Protein AF-A0A848YYB7-F1 (afdb_monomer_lite)

Sequence (56 aa):
MNIDEFWQTIDSVNSESDGDMDRKCELLKHRLNGLNEQALLDFINHFDSVDVGAYT

Foldseek 3Di:
DDLVVLVVLLVVLVVVCVPPPVSSVVSSVVVLVPDDPVVNVVNVVSVVVVVVVVVD

Structure (mmCIF, N/CA/C/O backbone):
data_AF-A0A848YYB7-F1
#
_entry.id   AF-A0A848YYB7-F1
#
loop_
_atom_site.group_PDB
_atom_site.id
_atom_site.type_symbol
_atom_site.label_atom_id
_atom_site.label_alt_id
_atom_site.label_comp_id
_atom_site.label_asym_id
_atom_site.label_entity_id
_atom_site.label_seq_id
_atom_site.pdbx_PDB_ins_code
_atom_site.Cartn_x
_atom_site.Cartn_y
_atom_site.Cartn_z
_atom_site.occupancy
_atom_site.B_iso_or_equiv
_atom_site.auth_seq_id
_atom_site.auth_comp_id
_atom_site.auth_asym_id
_atom_site.auth_atom_id
_atom_site.pdbx_PDB_model_num
ATOM 1 N N . MET A 1 1 ? -10.167 -0.183 5.721 1.00 88.06 1 MET A N 1
ATOM 2 C CA . MET A 1 1 ? -9.537 -1.124 4.780 1.00 88.06 1 MET A CA 1
ATOM 3 C C . MET A 1 1 ? -9.318 -2.451 5.489 1.00 88.06 1 MET A C 1
ATOM 5 O O . MET A 1 1 ? -8.752 -2.474 6.577 1.00 88.06 1 MET A O 1
ATOM 9 N N . ASN A 1 2 ? -9.797 -3.549 4.913 1.00 92.19 2 ASN A N 1
ATOM 10 C CA . ASN A 1 2 ? -9.495 -4.895 5.409 1.00 92.19 2 ASN A CA 1
ATOM 11 C C . ASN A 1 2 ? -8.156 -5.417 4.836 1.00 92.19 2 ASN A C 1
ATOM 13 O O . ASN A 1 2 ? -7.537 -4.768 3.995 1.00 92.19 2 ASN A O 1
ATOM 17 N N . ILE A 1 3 ? -7.698 -6.581 5.307 1.00 90.81 3 ILE A N 1
ATOM 18 C CA . ILE A 1 3 ? -6.398 -7.142 4.905 1.00 90.81 3 ILE A CA 1
ATOM 19 C C . ILE A 1 3 ? -6.345 -7.538 3.417 1.00 90.81 3 ILE A C 1
ATOM 21 O O . ILE A 1 3 ? -5.294 -7.431 2.791 1.00 90.81 3 ILE A O 1
ATOM 25 N N . ASP A 1 4 ? -7.472 -7.934 2.823 1.00 94.00 4 ASP A N 1
ATOM 26 C CA . ASP A 1 4 ? -7.534 -8.310 1.407 1.00 94.00 4 ASP A CA 1
ATOM 27 C C . ASP A 1 4 ? -7.395 -7.075 0.506 1.00 94.00 4 ASP A C 1
ATOM 29 O O . ASP A 1 4 ? -6.636 -7.081 -0.460 1.00 94.00 4 ASP A O 1
ATOM 33 N N . GLU A 1 5 ? -8.079 -5.981 0.851 1.00 92.06 5 GLU A N 1
ATOM 34 C CA . GLU A 1 5 ? -7.970 -4.679 0.179 1.00 92.06 5 GLU A CA 1
ATOM 35 C C . GLU A 1 5 ? -6.550 -4.093 0.285 1.00 92.06 5 GLU A C 1
ATOM 37 O O . GLU A 1 5 ? -6.059 -3.456 -0.655 1.00 92.06 5 GLU A O 1
ATOM 42 N N . PHE A 1 6 ? -5.877 -4.327 1.417 1.00 94.12 6 PHE A N 1
ATOM 43 C CA . PHE A 1 6 ? -4.469 -3.981 1.605 1.00 94.12 6 PHE A CA 1
ATOM 44 C C . PHE A 1 6 ? -3.582 -4.735 0.606 1.00 94.12 6 PHE A C 1
ATOM 46 O O . PHE A 1 6 ? -2.860 -4.100 -0.168 1.00 94.12 6 PHE A O 1
ATOM 53 N N . TRP A 1 7 ? -3.680 -6.067 0.553 1.00 94.31 7 TRP A N 1
ATOM 54 C CA . TRP A 1 7 ? -2.865 -6.869 -0.363 1.00 94.31 7 TRP A CA 1
ATOM 55 C C . TRP A 1 7 ? -3.170 -6.571 -1.828 1.00 94.31 7 TRP A C 1
ATOM 57 O O . TRP A 1 7 ? -2.242 -6.405 -2.612 1.00 94.31 7 TRP A O 1
ATOM 67 N N . GLN A 1 8 ? -4.439 -6.366 -2.187 1.00 94.31 8 GLN A N 1
ATOM 68 C CA . GLN A 1 8 ? -4.818 -5.930 -3.535 1.00 94.31 8 GLN A CA 1
ATOM 69 C C . GLN A 1 8 ? -4.165 -4.598 -3.923 1.00 94.31 8 GLN A C 1
ATOM 71 O O . GLN A 1 8 ? -3.755 -4.417 -5.070 1.00 94.31 8 GLN A O 1
ATOM 76 N N . THR A 1 9 ? -4.048 -3.662 -2.976 1.00 93.50 9 THR A N 1
ATOM 77 C CA . THR A 1 9 ? -3.367 -2.384 -3.211 1.00 93.50 9 THR A CA 1
ATOM 78 C C . THR A 1 9 ? -1.877 -2.592 -3.473 1.00 93.50 9 THR A C 1
ATOM 80 O O . THR A 1 9 ? -1.349 -2.046 -4.443 1.00 93.50 9 THR A O 1
ATOM 83 N N . ILE A 1 10 ? -1.209 -3.404 -2.648 1.00 92.44 10 ILE A N 1
ATOM 84 C CA . ILE A 1 10 ? 0.218 -3.716 -2.797 1.00 92.44 10 ILE A CA 1
ATOM 85 C C . ILE A 1 10 ? 0.491 -4.469 -4.105 1.00 92.44 10 ILE A C 1
ATOM 87 O O . ILE A 1 10 ? 1.419 -4.098 -4.823 1.00 92.44 10 ILE A O 1
ATOM 91 N N . ASP A 1 11 ? -0.326 -5.464 -4.447 1.00 93.62 11 ASP A N 1
ATOM 92 C CA . ASP A 1 11 ? -0.176 -6.273 -5.660 1.00 93.62 11 ASP A CA 1
ATOM 93 C C . ASP A 1 11 ? -0.386 -5.445 -6.930 1.00 93.62 11 ASP A C 1
ATOM 95 O O . ASP A 1 11 ? 0.418 -5.539 -7.860 1.00 93.62 11 ASP A O 1
ATOM 99 N N . SER A 1 12 ? -1.411 -4.584 -6.956 1.00 93.62 12 SER A N 1
ATOM 100 C CA . SER A 1 12 ? -1.647 -3.661 -8.077 1.00 93.62 12 SER A CA 1
ATOM 101 C C . SER A 1 12 ? -0.439 -2.752 -8.279 1.00 93.62 12 SER A C 1
ATOM 103 O O . SER A 1 12 ? 0.131 -2.705 -9.366 1.00 93.62 12 SER A O 1
ATOM 105 N N . VAL A 1 13 ? 0.021 -2.102 -7.204 1.00 94.38 13 VAL A N 1
ATOM 106 C CA . VAL A 1 13 ? 1.178 -1.202 -7.248 1.00 94.38 13 VAL A CA 1
ATOM 107 C C . VAL A 1 13 ? 2.445 -1.943 -7.684 1.00 94.38 13 VAL A C 1
ATOM 109 O O . VAL A 1 13 ? 3.210 -1.413 -8.483 1.00 94.38 13 VAL A O 1
ATOM 112 N N . ASN A 1 14 ? 2.663 -3.171 -7.206 1.00 92.62 14 ASN A N 1
ATOM 113 C CA . ASN A 1 14 ? 3.825 -3.982 -7.565 1.00 92.62 14 ASN A CA 1
ATOM 114 C C . ASN A 1 14 ? 3.791 -4.450 -9.030 1.00 92.62 14 ASN A C 1
ATOM 116 O O . ASN A 1 14 ? 4.827 -4.477 -9.691 1.00 92.62 14 ASN A O 1
ATOM 120 N N . SER A 1 15 ? 2.611 -4.797 -9.550 1.00 94.25 15 SER A N 1
ATOM 121 C CA . SER A 1 15 ? 2.438 -5.155 -10.960 1.00 94.25 15 SER A CA 1
ATOM 122 C C . SER A 1 15 ? 2.595 -3.944 -11.881 1.00 94.25 15 SER A C 1
ATOM 124 O O . SER A 1 15 ? 3.138 -4.072 -12.973 1.00 94.25 15 SER A O 1
ATOM 126 N N . GLU A 1 16 ? 2.111 -2.774 -11.466 1.00 93.44 16 GLU A N 1
ATOM 127 C CA . GLU A 1 16 ? 2.186 -1.534 -12.246 1.00 93.44 16 GLU A CA 1
ATOM 128 C C . GLU A 1 16 ? 3.572 -0.882 -12.199 1.00 93.44 16 GLU A C 1
ATOM 130 O O . GLU A 1 16 ? 3.920 -0.106 -13.096 1.00 93.44 16 GLU A O 1
ATOM 135 N N . SER A 1 17 ? 4.363 -1.178 -11.164 1.00 91.88 17 SER A N 1
ATOM 136 C CA . SER A 1 17 ? 5.708 -0.631 -11.012 1.00 91.88 17 SER A CA 1
ATOM 137 C C . SER A 1 17 ? 6.746 -1.326 -11.890 1.00 91.88 17 SER A C 1
ATOM 139 O O . SER A 1 17 ? 7.805 -0.749 -12.103 1.00 91.88 17 SER A O 1
ATOM 141 N N . ASP A 1 18 ? 6.463 -2.525 -12.415 1.00 90.50 18 ASP A N 1
ATOM 142 C CA . ASP A 1 18 ? 7.373 -3.294 -13.286 1.00 90.50 18 ASP A CA 1
ATOM 143 C C . ASP A 1 18 ? 8.784 -3.473 -12.679 1.00 90.50 18 ASP A C 1
ATOM 145 O O . ASP A 1 18 ? 9.810 -3.384 -13.347 1.00 90.50 18 ASP A O 1
ATOM 149 N N . GLY A 1 19 ? 8.843 -3.656 -11.354 1.00 88.12 19 GLY A N 1
ATOM 150 C CA . GLY A 1 19 ? 10.099 -3.789 -10.604 1.00 88.12 19 GLY A CA 1
ATOM 151 C C . GLY A 1 19 ? 10.855 -2.482 -10.317 1.00 88.12 19 GLY A C 1
ATOM 152 O O . GLY A 1 19 ? 11.850 -2.519 -9.596 1.00 88.12 19 GLY A O 1
ATOM 153 N N . ASP A 1 20 ? 10.385 -1.331 -10.805 1.00 93.38 20 ASP A N 1
ATOM 154 C CA . ASP A 1 20 ? 10.936 -0.014 -10.464 1.00 93.38 20 ASP A CA 1
ATOM 155 C C . ASP A 1 20 ? 10.429 0.437 -9.083 1.00 93.38 20 ASP A C 1
ATOM 157 O O . ASP A 1 20 ? 9.235 0.670 -8.876 1.00 93.38 20 ASP A O 1
ATOM 161 N N . MET A 1 21 ? 11.347 0.556 -8.121 1.00 89.44 21 MET A N 1
ATOM 162 C CA . MET A 1 21 ? 11.015 0.923 -6.742 1.00 89.44 21 MET A CA 1
ATOM 163 C C . MET A 1 21 ? 10.622 2.391 -6.568 1.00 89.44 21 MET A C 1
ATOM 165 O O . MET A 1 21 ? 9.754 2.682 -5.740 1.00 89.44 21 MET A O 1
ATOM 169 N N . ASP A 1 22 ? 11.194 3.307 -7.348 1.00 92.88 22 ASP A N 1
ATOM 170 C CA . ASP A 1 22 ? 10.818 4.722 -7.285 1.00 92.88 22 ASP A CA 1
ATOM 171 C C . ASP A 1 22 ? 9.391 4.883 -7.812 1.00 92.88 22 ASP A C 1
ATOM 173 O O . ASP A 1 22 ? 8.531 5.499 -7.172 1.00 92.88 22 ASP A O 1
ATOM 177 N N . ARG A 1 23 ? 9.093 4.208 -8.926 1.00 92.75 23 ARG A N 1
ATOM 178 C CA . ARG A 1 23 ? 7.741 4.141 -9.485 1.00 92.75 23 ARG A CA 1
ATOM 179 C C . ARG A 1 23 ? 6.752 3.490 -8.522 1.00 92.75 23 ARG A C 1
ATOM 181 O O . ARG A 1 23 ? 5.632 3.981 -8.384 1.00 92.75 23 ARG A O 1
ATOM 188 N N . LYS A 1 24 ? 7.156 2.422 -7.829 1.00 91.88 24 LYS A N 1
ATOM 189 C CA . LYS A 1 24 ? 6.338 1.752 -6.806 1.00 91.88 24 LYS A CA 1
ATOM 190 C C . LYS A 1 24 ? 5.931 2.722 -5.695 1.00 91.88 24 LYS A C 1
ATOM 192 O O . LYS A 1 24 ? 4.761 2.766 -5.316 1.00 91.88 24 LYS A O 1
ATOM 197 N N . CYS A 1 25 ? 6.875 3.532 -5.215 1.00 93.12 25 CYS A N 1
ATOM 198 C CA . CYS A 1 25 ? 6.618 4.530 -4.179 1.00 93.12 25 CYS A CA 1
ATOM 199 C C . CYS A 1 25 ? 5.632 5.607 -4.647 1.00 93.12 25 CYS A C 1
ATOM 201 O O . CYS A 1 25 ? 4.698 5.938 -3.917 1.00 93.12 25 CYS A O 1
ATOM 203 N N . GLU A 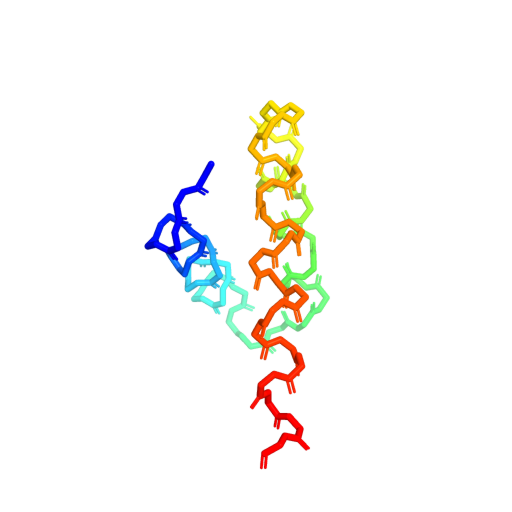1 26 ? 5.807 6.139 -5.857 1.00 95.56 26 GLU A N 1
ATOM 204 C CA . GLU A 1 26 ? 4.915 7.174 -6.392 1.00 95.56 26 GLU A CA 1
ATOM 205 C C . GLU A 1 26 ? 3.496 6.647 -6.651 1.00 95.56 26 GLU A C 1
ATOM 207 O O . GLU A 1 26 ? 2.515 7.300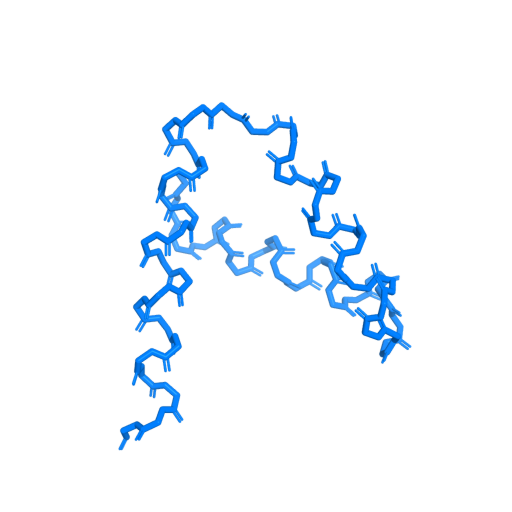 -6.284 1.00 95.56 26 GLU A O 1
ATOM 212 N N . LEU A 1 27 ? 3.369 5.432 -7.191 1.00 95.19 27 LEU A N 1
ATOM 213 C CA . LEU A 1 27 ? 2.076 4.768 -7.380 1.00 95.19 27 LEU A CA 1
ATOM 214 C C . LEU A 1 27 ? 1.365 4.523 -6.046 1.00 95.19 27 LEU A C 1
ATOM 216 O O . LEU A 1 27 ? 0.168 4.801 -5.927 1.00 95.19 27 LEU A O 1
ATOM 220 N N . LEU A 1 28 ? 2.099 4.060 -5.029 1.00 94.31 28 LEU A N 1
ATOM 221 C CA . LEU A 1 28 ? 1.538 3.837 -3.701 1.00 94.31 28 LEU A CA 1
ATOM 222 C C . LEU A 1 28 ? 1.040 5.147 -3.082 1.00 94.31 28 LEU A C 1
ATOM 224 O O . LEU A 1 28 ? -0.107 5.216 -2.647 1.00 94.31 28 LEU A O 1
ATOM 228 N N . LYS A 1 29 ? 1.855 6.210 -3.111 1.00 94.06 29 LYS A N 1
ATOM 229 C CA . LYS A 1 29 ? 1.456 7.541 -2.620 1.00 94.06 29 LYS A CA 1
ATOM 230 C C . LYS A 1 29 ? 0.198 8.046 -3.320 1.00 94.06 29 LYS A C 1
ATOM 232 O O . LYS A 1 29 ? -0.721 8.525 -2.659 1.00 94.06 29 LYS A O 1
ATOM 237 N N . HIS A 1 30 ? 0.136 7.920 -4.645 1.00 94.75 30 HIS A N 1
ATOM 238 C CA . HIS A 1 30 ? -1.031 8.338 -5.414 1.00 94.75 30 HIS A CA 1
ATOM 239 C C . HIS A 1 30 ? -2.291 7.561 -5.004 1.00 94.75 30 HIS A C 1
ATOM 241 O O . HIS A 1 30 ? -3.358 8.153 -4.844 1.00 94.75 30 HIS A O 1
ATOM 247 N N . ARG A 1 31 ? -2.174 6.245 -4.786 1.00 93.19 31 ARG A N 1
ATOM 248 C CA . ARG A 1 31 ? -3.290 5.402 -4.334 1.00 93.19 31 ARG A CA 1
ATOM 249 C C . ARG A 1 31 ? -3.776 5.805 -2.941 1.00 93.19 31 ARG A C 1
ATOM 251 O O . ARG A 1 31 ? -4.978 5.962 -2.743 1.00 93.19 31 ARG A O 1
ATOM 258 N N . LEU A 1 32 ? -2.844 6.010 -2.010 1.00 93.69 32 LEU A N 1
ATOM 259 C CA . LEU A 1 32 ? -3.137 6.370 -0.622 1.00 93.69 32 LEU A CA 1
ATOM 260 C C . LEU A 1 32 ? -3.758 7.767 -0.499 1.00 93.69 32 LEU A C 1
ATOM 262 O O . LEU A 1 32 ? -4.673 7.948 0.298 1.00 93.69 32 LEU A O 1
ATOM 266 N N . ASN A 1 33 ? -3.351 8.727 -1.335 1.00 94.62 33 ASN A N 1
ATOM 267 C CA . ASN A 1 33 ? -3.956 10.066 -1.375 1.00 94.62 33 ASN A CA 1
ATOM 268 C C . ASN A 1 33 ? -5.450 10.057 -1.749 1.00 94.62 33 ASN A C 1
ATOM 270 O O . ASN A 1 33 ? -6.157 11.018 -1.455 1.00 94.62 33 ASN A O 1
ATOM 274 N N . GLY A 1 34 ? -5.937 9.001 -2.408 1.00 91.50 34 GLY A N 1
ATOM 275 C CA . GLY A 1 34 ? -7.355 8.836 -2.736 1.00 91.50 34 GLY A CA 1
ATOM 276 C C . GLY A 1 34 ? -8.198 8.227 -1.611 1.00 91.50 34 GLY A C 1
ATOM 277 O O . GLY A 1 34 ? -9.416 8.125 -1.759 1.00 91.50 34 GLY A O 1
ATOM 278 N N . LEU A 1 35 ? -7.577 7.791 -0.513 1.00 93.44 35 LEU A N 1
ATOM 27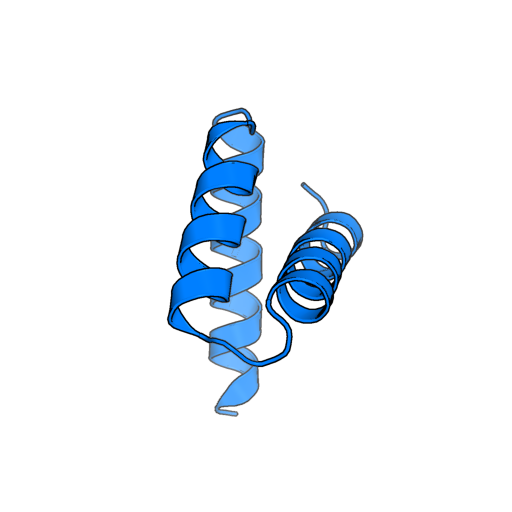9 C CA . LEU A 1 35 ? -8.263 7.156 0.608 1.00 93.44 35 LEU A CA 1
ATOM 280 C C . LEU A 1 35 ? -8.747 8.191 1.628 1.00 93.44 35 LEU A C 1
ATOM 282 O O . LEU A 1 35 ? -8.192 9.277 1.771 1.00 93.44 35 LEU A O 1
ATOM 286 N N . ASN A 1 36 ? -9.793 7.829 2.371 1.00 94.56 36 ASN A N 1
ATOM 287 C CA . ASN A 1 36 ? -10.188 8.589 3.553 1.00 94.56 36 ASN A CA 1
ATOM 288 C C . ASN A 1 36 ? -9.246 8.292 4.735 1.00 94.56 36 ASN A C 1
ATOM 290 O O . ASN A 1 36 ? -8.508 7.307 4.729 1.00 94.56 36 ASN A O 1
ATOM 294 N N . GLU A 1 37 ? -9.303 9.135 5.766 1.00 94.69 37 GLU A N 1
ATOM 295 C CA . GLU A 1 37 ? -8.431 9.046 6.943 1.00 94.69 37 GLU A CA 1
ATOM 296 C C . GLU A 1 37 ? -8.488 7.674 7.632 1.00 94.69 37 GLU A C 1
ATOM 298 O O . GLU A 1 37 ? -7.449 7.088 7.922 1.00 94.69 37 GLU A O 1
ATOM 303 N N . GLN A 1 38 ? -9.687 7.111 7.824 1.00 94.56 38 GLN A N 1
ATOM 304 C CA . GLN A 1 38 ? -9.838 5.795 8.451 1.00 94.56 38 GLN A CA 1
ATOM 305 C C . GLN A 1 38 ? -9.171 4.688 7.624 1.00 94.56 38 GLN A C 1
ATOM 307 O O . GLN A 1 38 ? -8.483 3.832 8.170 1.00 94.56 38 GLN A O 1
ATOM 312 N N . ALA A 1 39 ? -9.340 4.710 6.302 1.00 93.88 39 ALA A N 1
ATOM 313 C CA . ALA A 1 39 ? -8.720 3.735 5.415 1.00 93.88 39 ALA A CA 1
ATOM 314 C C . ALA A 1 39 ? -7.191 3.876 5.371 1.00 93.88 39 ALA A C 1
ATOM 316 O O . ALA A 1 39 ? -6.505 2.863 5.253 1.00 93.88 39 ALA A O 1
ATOM 317 N N . LEU A 1 40 ? -6.663 5.097 5.505 1.00 94.81 40 LEU A N 1
ATOM 318 C CA . LEU A 1 40 ? -5.226 5.348 5.618 1.00 94.81 40 LEU A CA 1
ATOM 319 C C . LEU A 1 40 ? -4.655 4.770 6.924 1.00 94.81 40 LEU A C 1
ATOM 321 O O . 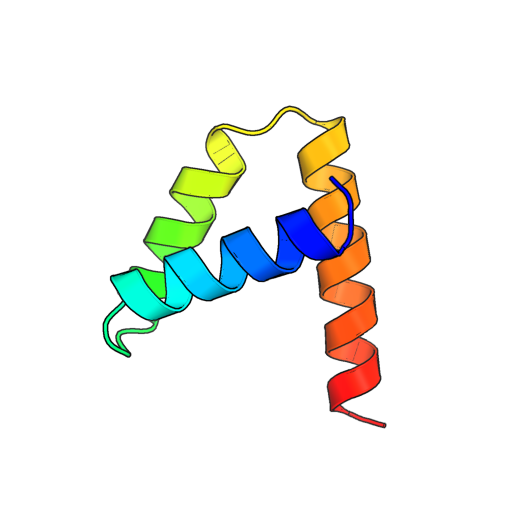LEU A 1 40 ? -3.627 4.098 6.897 1.00 94.81 40 LEU A O 1
ATOM 325 N N . LEU A 1 41 ? -5.338 4.990 8.052 1.00 95.25 41 LEU 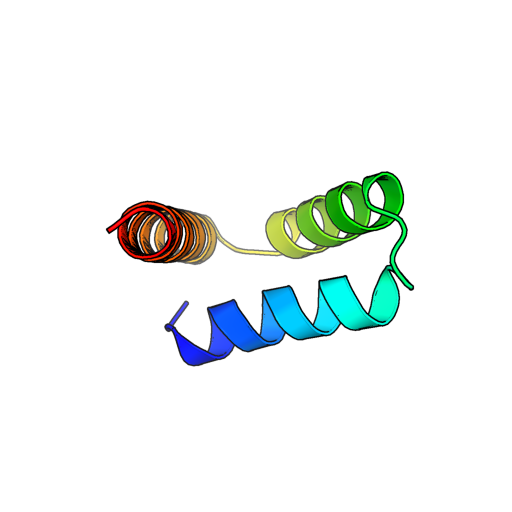A N 1
ATOM 326 C CA . LEU A 1 41 ? -4.948 4.426 9.349 1.00 95.25 41 LEU A CA 1
ATOM 327 C C . LEU A 1 41 ? -4.963 2.896 9.323 1.00 95.25 41 LEU A C 1
ATOM 329 O O . LEU A 1 41 ? -4.021 2.259 9.788 1.00 95.25 41 LEU A O 1
ATOM 333 N N . ASP A 1 42 ? -6.004 2.305 8.735 1.00 94.94 42 ASP A N 1
ATOM 334 C CA . ASP A 1 42 ? -6.096 0.855 8.579 1.00 94.94 42 ASP A CA 1
ATOM 335 C C . ASP A 1 42 ? -4.950 0.310 7.708 1.00 94.94 42 ASP A C 1
ATOM 337 O O . ASP A 1 42 ? -4.361 -0.712 8.050 1.00 94.94 42 ASP A O 1
ATOM 341 N N . PHE A 1 43 ? -4.596 0.999 6.614 1.00 94.62 43 PHE A N 1
ATOM 342 C CA . PHE A 1 43 ? -3.464 0.620 5.763 1.00 94.62 43 PHE A CA 1
ATOM 343 C C . PHE A 1 43 ? -2.141 0.614 6.541 1.00 94.62 43 PHE A C 1
ATOM 345 O O . PHE A 1 43 ? -1.386 -0.349 6.432 1.00 94.62 43 PHE A O 1
ATOM 352 N N . ILE A 1 44 ? -1.875 1.654 7.341 1.00 93.12 44 ILE A N 1
ATOM 353 C CA . ILE A 1 44 ? -0.658 1.754 8.167 1.00 93.12 44 ILE A CA 1
ATOM 354 C C . ILE A 1 44 ? -0.596 0.596 9.170 1.00 93.12 44 ILE A C 1
ATOM 356 O O . ILE A 1 44 ? 0.420 -0.086 9.248 1.00 93.12 44 ILE A O 1
ATOM 360 N N . ASN A 1 45 ? -1.699 0.313 9.872 1.00 93.62 45 ASN A N 1
ATOM 361 C CA . ASN A 1 45 ? -1.754 -0.782 10.844 1.00 93.62 45 ASN A CA 1
ATOM 362 C C . ASN A 1 45 ? -1.462 -2.150 10.204 1.00 93.62 45 ASN A C 1
ATOM 364 O O . ASN A 1 45 ? -0.738 -2.962 10.782 1.00 93.62 45 ASN A O 1
ATOM 368 N N . HIS A 1 46 ? -2.018 -2.414 9.015 1.00 93.12 46 HIS A N 1
ATOM 369 C CA . HIS A 1 46 ? -1.742 -3.656 8.286 1.00 93.12 46 HIS A CA 1
ATOM 370 C C . HIS A 1 46 ? -0.292 -3.717 7.820 1.00 93.12 46 HIS A C 1
ATOM 372 O O . HIS A 1 46 ? 0.340 -4.754 8.002 1.00 93.12 46 HIS A O 1
ATOM 378 N N . PHE A 1 47 ? 0.238 -2.614 7.280 1.00 91.25 47 PHE A N 1
ATOM 379 C CA . PHE A 1 47 ? 1.625 -2.515 6.827 1.00 91.25 47 PHE A CA 1
ATOM 380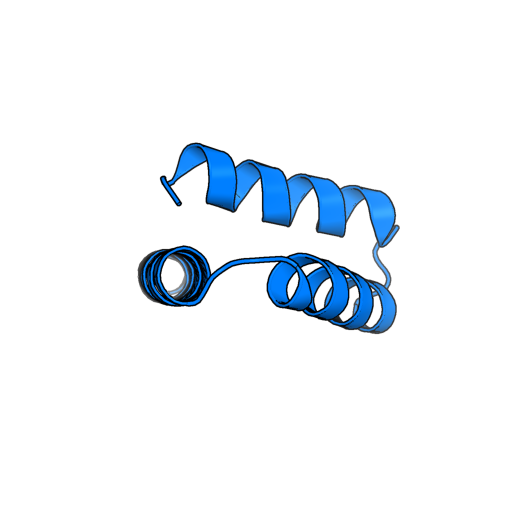 C C . PHE A 1 47 ? 2.615 -2.816 7.959 1.00 91.25 47 PHE A C 1
ATOM 382 O O . PHE A 1 47 ? 3.466 -3.690 7.809 1.00 91.25 47 PHE A O 1
ATOM 389 N N . ASP A 1 48 ? 2.451 -2.168 9.113 1.00 90.62 48 ASP A N 1
ATOM 390 C CA . ASP A 1 48 ? 3.312 -2.381 10.280 1.00 90.62 48 ASP A CA 1
ATOM 391 C C . ASP A 1 48 ? 3.205 -3.823 10.800 1.00 90.62 48 ASP A C 1
ATOM 393 O O . ASP A 1 48 ? 4.207 -4.447 11.150 1.00 90.62 48 ASP A O 1
ATOM 397 N N . SER A 1 49 ? 1.996 -4.398 10.808 1.00 89.12 49 SER A N 1
ATOM 398 C CA . SER A 1 49 ? 1.792 -5.780 11.250 1.00 89.12 49 SER A CA 1
ATOM 399 C C . SER A 1 49 ? 2.503 -6.802 10.361 1.00 89.12 49 SER A C 1
ATOM 401 O O . SER A 1 49 ? 2.952 -7.828 10.878 1.00 89.12 49 SER A O 1
ATOM 403 N N . VAL A 1 50 ? 2.570 -6.575 9.044 1.00 86.56 50 VAL A N 1
ATOM 404 C CA . VAL A 1 50 ? 3.248 -7.499 8.120 1.00 86.56 50 VAL A CA 1
ATOM 405 C C . VAL A 1 50 ? 4.753 -7.263 8.063 1.00 86.56 50 VAL A C 1
ATOM 407 O O . VAL A 1 50 ? 5.492 -8.232 7.913 1.00 86.56 50 VAL A O 1
ATOM 410 N N . ASP A 1 51 ? 5.217 -6.023 8.247 1.00 78.69 51 ASP A N 1
ATOM 411 C CA . ASP A 1 51 ? 6.647 -5.704 8.347 1.00 78.69 51 ASP A CA 1
ATOM 412 C C . ASP A 1 51 ? 7.273 -6.393 9.566 1.00 78.69 51 ASP A C 1
ATOM 414 O O . ASP A 1 51 ? 8.273 -7.097 9.441 1.00 78.69 51 ASP A O 1
ATOM 418 N N . VAL A 1 52 ? 6.611 -6.322 10.727 1.00 72.81 52 VAL A N 1
ATOM 419 C CA . VAL A 1 52 ? 7.047 -7.035 11.940 1.00 72.81 52 VAL A CA 1
ATOM 420 C C . VAL A 1 52 ? 7.122 -8.549 11.713 1.00 72.81 52 VAL A C 1
ATOM 422 O O . VAL A 1 52 ? 8.070 -9.185 12.168 1.00 72.81 52 VAL A O 1
ATOM 425 N N . GLY A 1 53 ? 6.165 -9.128 10.981 1.00 67.50 53 GLY A N 1
ATOM 426 C CA . GLY A 1 53 ? 6.153 -10.558 10.658 1.00 67.50 53 GLY A CA 1
ATOM 427 C C . GLY A 1 53 ? 7.185 -10.992 9.610 1.00 67.50 53 GLY A C 1
ATOM 428 O O . GLY A 1 53 ? 7.462 -12.182 9.503 1.00 67.50 53 GLY A O 1
ATOM 429 N N . ALA A 1 54 ? 7.770 -10.068 8.843 1.00 65.12 54 ALA A N 1
ATOM 430 C CA . ALA A 1 54 ? 8.787 -10.388 7.838 1.00 65.12 54 ALA A CA 1
ATOM 431 C C . ALA A 1 54 ? 10.184 -10.631 8.444 1.00 65.12 54 ALA A C 1
ATOM 433 O O . ALA A 1 54 ? 11.042 -11.227 7.790 1.00 65.12 54 ALA A O 1
ATOM 434 N N . TYR A 1 55 ? 10.413 -10.184 9.685 1.00 56.88 55 TYR A N 1
ATOM 435 C CA . TYR A 1 55 ? 11.696 -10.288 10.396 1.00 56.88 55 TYR A CA 1
ATOM 436 C C . TYR A 1 55 ? 11.688 -11.280 11.575 1.00 56.88 55 TYR A C 1
ATOM 438 O O . TYR A 1 55 ? 12.673 -11.347 12.315 1.00 56.88 55 TYR A O 1
ATOM 446 N N . THR A 1 56 ? 10.610 -12.050 11.753 1.00 51.19 56 THR A N 1
ATOM 447 C CA . THR A 1 56 ? 10.462 -13.105 12.779 1.00 51.19 56 THR A CA 1
ATOM 448 C C . THR A 1 56 ? 10.288 -14.473 12.146 1.00 51.19 56 THR A C 1
ATOM 450 O O . THR A 1 56 ? 10.915 -15.433 12.643 1.00 51.19 56 THR A O 1
#

Radius of gyration: 11.45 Å; chains: 1; bounding box: 22×23×26 Å

Secondary structure (DSSP, 8-state):
--HHHHHHHHHHHHHHHTT-HHHHHHHHHHHHHTS-HHHHHHHHHHHHHHHHHH--

pLDDT: mean 89.98, std 9.24, range [51.19, 95.56]